Protein AF-A0A377DED5-F1 (afdb_monomer)

Organism: Escherichia coli (NCBI:txid562)

Nearest PDB structures (foldseek):
  1mdm-assembly1_A  TM=4.806E-01  e=4.208E-02  Homo sapiens
  8b4h-assembly1_A  TM=4.457E-01  e=5.964E-01  Geobacillus stearothermophilus
  2qby-assembly1_B  TM=5.149E-01  e=5.839E+00  Saccharolobus solfataricus

pLDDT: mean 70.94, std 20.32, range [31.33, 93.75]

Sequence (167 aa):
MDSARALIARGWGVSLVSRCLRVSRAQLHVILRRTDDWMDGRRSRHTDDTDVLLRIHHVIGELPTYGYRRVWALLRRQAELDGMPAINAKRIYRIMRQNALLLERKPAVPPSKRAHTGRVAVKESNQRCALTGSSSAVITEKNCESRSRWTAVTVFLPPYFQTGVVS

Solvent-accessible surface area (backbone atoms only — not comparable to full-atom values): 11560 Å² total; per-residue (Å²): 115,65,68,59,54,53,43,43,75,73,70,46,54,66,73,57,52,22,65,76,69,73,44,60,58,70,58,51,52,58,59,69,72,47,60,92,86,63,65,58,74,87,72,58,74,68,68,88,53,63,71,60,48,53,56,48,49,59,60,34,73,80,40,80,87,56,45,64,72,57,54,43,54,51,52,35,54,50,17,63,74,71,74,43,84,66,75,57,61,69,57,53,46,50,53,32,57,75,68,67,60,56,70,79,77,73,75,76,73,74,78,72,87,70,74,79,82,66,84,76,88,63,97,61,88,86,85,76,82,86,81,81,91,72,96,76,91,77,89,77,88,76,84,89,75,82,88,90,82,91,78,90,78,87,83,87,81,86,92,83,86,86,86,85,88,89,131

Structure (mmCIF, N/CA/C/O backbone):
data_AF-A0A377DED5-F1
#
_entry.id   AF-A0A377DED5-F1
#
loop_
_atom_site.group_PDB
_atom_site.id
_atom_site.type_symbol
_atom_site.label_atom_id
_atom_site.label_alt_id
_atom_site.label_comp_id
_atom_site.label_asym_id
_atom_site.label_entity_id
_atom_site.label_seq_id
_atom_site.pdbx_PDB_ins_code
_atom_site.Cartn_x
_atom_site.Cartn_y
_atom_site.Cartn_z
_atom_site.occupancy
_atom_site.B_iso_or_equiv
_atom_site.auth_seq_id
_atom_site.auth_comp_id
_atom_site.auth_asym_id
_atom_site.auth_atom_id
_atom_site.pdbx_PDB_model_num
ATOM 1 N N . MET A 1 1 ? 5.845 5.814 -21.432 1.00 60.25 1 MET A N 1
ATOM 2 C CA . MET A 1 1 ? 7.303 5.579 -21.582 1.00 60.25 1 MET A CA 1
ATOM 3 C C . MET A 1 1 ? 7.569 4.310 -22.379 1.00 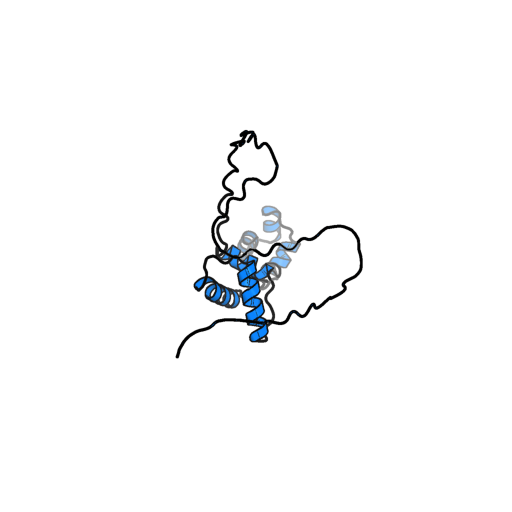60.25 1 MET A C 1
ATOM 5 O O . MET A 1 1 ? 8.530 4.288 -23.138 1.00 60.25 1 MET A O 1
ATOM 9 N N . ASP A 1 2 ? 6.700 3.306 -22.275 1.00 75.31 2 ASP A N 1
ATOM 10 C CA . ASP A 1 2 ? 6.849 2.013 -22.959 1.00 75.31 2 ASP A CA 1
ATOM 11 C C . ASP A 1 2 ? 6.788 2.127 -24.490 1.00 75.31 2 ASP A C 1
ATOM 13 O O . ASP A 1 2 ? 7.502 1.421 -25.192 1.00 75.31 2 ASP A O 1
ATOM 17 N N . SER A 1 3 ? 6.062 3.120 -25.014 1.00 83.50 3 SER A N 1
ATOM 18 C CA . SER A 1 3 ? 6.050 3.467 -26.441 1.00 83.50 3 SER A CA 1
ATOM 19 C C . SER A 1 3 ? 7.430 3.851 -26.995 1.00 83.50 3 SER A C 1
ATOM 21 O O . SER A 1 3 ? 7.765 3.472 -28.113 1.00 83.50 3 SER A O 1
ATOM 23 N N . ALA A 1 4 ? 8.267 4.551 -26.219 1.00 86.25 4 ALA A N 1
ATOM 24 C CA . ALA A 1 4 ? 9.620 4.914 -26.646 1.00 86.25 4 ALA A CA 1
ATOM 25 C C . ALA A 1 4 ? 10.532 3.682 -26.745 1.00 86.25 4 ALA A C 1
ATOM 27 O O . ALA A 1 4 ? 11.266 3.541 -27.719 1.00 86.25 4 ALA A O 1
ATOM 28 N N . ARG A 1 5 ? 10.448 2.770 -25.765 1.00 85.50 5 ARG A N 1
ATOM 29 C CA . ARG A 1 5 ? 11.151 1.476 -25.796 1.00 85.50 5 ARG A CA 1
ATOM 30 C C . ARG A 1 5 ? 10.693 0.624 -26.978 1.00 85.50 5 ARG A C 1
ATOM 32 O O . ARG A 1 5 ? 11.537 0.106 -27.696 1.00 85.50 5 ARG A O 1
ATOM 39 N N . ALA A 1 6 ? 9.386 0.546 -27.222 1.00 88.31 6 ALA A N 1
ATOM 40 C CA . ALA A 1 6 ? 8.822 -0.215 -28.334 1.00 88.31 6 ALA A CA 1
ATOM 41 C C . ALA A 1 6 ? 9.294 0.304 -29.703 1.00 88.31 6 ALA A C 1
ATOM 43 O O . ALA A 1 6 ? 9.617 -0.488 -30.583 1.00 88.31 6 ALA A O 1
ATOM 44 N N . LEU A 1 7 ? 9.387 1.625 -29.891 1.00 90.38 7 LEU A N 1
ATOM 45 C CA . LEU A 1 7 ? 9.924 2.205 -31.127 1.00 90.38 7 LEU A CA 1
ATOM 46 C C . LEU A 1 7 ? 11.416 1.900 -31.298 1.00 90.38 7 LEU A C 1
ATOM 48 O O . LEU A 1 7 ? 11.850 1.546 -32.387 1.00 90.38 7 LEU A O 1
ATOM 52 N N . ILE A 1 8 ? 12.204 1.964 -30.229 1.00 89.12 8 ILE A N 1
ATOM 53 C CA . ILE A 1 8 ? 13.638 1.648 -30.305 1.00 89.12 8 ILE A CA 1
ATOM 54 C C . ILE A 1 8 ? 13.851 0.152 -30.588 1.00 89.12 8 ILE A C 1
ATOM 56 O O . ILE A 1 8 ? 14.685 -0.197 -31.418 1.00 89.12 8 ILE A O 1
ATOM 60 N N . ALA A 1 9 ? 13.031 -0.725 -30.000 1.00 88.06 9 ALA A N 1
ATOM 61 C CA . ALA A 1 9 ? 13.031 -2.161 -30.289 1.00 88.06 9 ALA A CA 1
ATOM 62 C C . ALA A 1 9 ? 12.659 -2.484 -31.751 1.00 88.06 9 ALA A C 1
ATOM 64 O O . ALA A 1 9 ? 13.116 -3.481 -32.297 1.00 88.06 9 ALA A O 1
ATOM 65 N N . ARG A 1 10 ? 11.879 -1.618 -32.416 1.00 90.38 10 ARG A N 1
ATOM 66 C CA . ARG A 1 10 ? 11.569 -1.704 -33.857 1.00 90.38 10 ARG A CA 1
ATOM 67 C C . ARG A 1 10 ? 12.683 -1.149 -34.764 1.00 90.38 10 ARG A C 1
ATOM 69 O O . ARG A 1 10 ? 12.464 -1.033 -35.964 1.00 90.38 10 ARG A O 1
ATOM 76 N N . GLY A 1 11 ? 13.843 -0.780 -34.211 1.00 90.62 11 GLY A N 1
ATOM 77 C CA . GLY A 1 11 ? 15.015 -0.313 -34.964 1.00 90.62 11 GLY A CA 1
ATOM 78 C C . GLY A 1 11 ? 15.097 1.203 -35.176 1.00 90.62 11 GLY A C 1
ATOM 79 O O . GLY A 1 11 ? 15.986 1.677 -35.880 1.00 90.62 11 GLY A O 1
ATOM 80 N N . TRP A 1 12 ? 14.204 1.994 -34.573 1.00 91.12 12 TRP A N 1
ATOM 81 C CA . TRP A 1 12 ? 14.250 3.452 -34.705 1.00 91.12 12 TRP A CA 1
ATOM 82 C C . TRP A 1 12 ? 15.353 4.069 -33.831 1.00 91.12 12 TRP A C 1
ATOM 84 O O . TRP A 1 12 ? 15.510 3.735 -32.656 1.00 91.12 12 TRP A O 1
ATOM 94 N N . GLY A 1 13 ? 16.094 5.035 -34.383 1.00 92.00 13 GLY A N 1
ATOM 95 C CA . GLY A 1 13 ? 17.195 5.695 -33.677 1.00 92.00 13 GLY A CA 1
ATOM 96 C C . GLY A 1 13 ? 16.744 6.519 -32.461 1.00 92.00 13 GLY A C 1
ATOM 97 O O . GLY A 1 13 ? 15.785 7.292 -32.531 1.00 92.00 13 GLY A O 1
ATOM 98 N N . VAL A 1 14 ? 17.499 6.435 -31.357 1.00 91.00 14 VAL A N 1
ATOM 99 C CA . VAL A 1 14 ? 17.205 7.124 -30.077 1.00 91.00 14 VAL A CA 1
ATOM 100 C C . VAL A 1 14 ? 17.033 8.641 -30.254 1.00 91.00 14 VAL A C 1
ATOM 102 O O . VAL A 1 14 ? 16.174 9.256 -29.620 1.00 91.00 14 VAL A O 1
ATOM 105 N N . SER A 1 15 ? 17.804 9.254 -31.158 1.00 92.00 15 SER A N 1
ATOM 106 C CA . SER A 1 15 ? 17.722 10.688 -31.471 1.00 92.00 15 SER A CA 1
ATOM 107 C C . SER A 1 15 ? 16.388 11.098 -32.094 1.00 92.00 15 SER A C 1
ATOM 109 O O . SER A 1 15 ? 15.871 12.168 -31.763 1.00 92.00 15 SER A O 1
ATOM 111 N N . LEU A 1 16 ? 15.828 10.257 -32.968 1.00 93.31 16 LEU A N 1
ATOM 112 C CA . LEU A 1 16 ? 14.532 10.498 -33.598 1.00 93.31 16 LEU A CA 1
ATOM 113 C C . LEU A 1 16 ? 13.413 10.346 -32.566 1.00 93.31 16 LEU A C 1
ATOM 115 O O . LEU A 1 16 ? 12.602 11.252 -32.395 1.00 93.31 16 LEU A O 1
ATOM 119 N N . VAL A 1 17 ? 13.439 9.247 -31.808 1.00 92.38 17 VAL A N 1
ATOM 120 C CA . VAL A 1 17 ? 12.439 8.946 -30.773 1.00 92.38 17 VAL A CA 1
ATOM 121 C C . VAL A 1 17 ? 12.404 10.036 -29.697 1.00 92.38 17 VAL A C 1
ATOM 123 O O . VAL A 1 17 ? 11.326 10.479 -29.301 1.00 92.38 17 VAL A O 1
ATOM 126 N N . SER A 1 18 ? 13.566 10.541 -29.272 1.00 93.69 18 SER A N 1
ATOM 127 C CA . SER A 1 18 ? 13.666 11.665 -28.331 1.00 93.69 18 SER A CA 1
ATOM 128 C C . SER A 1 18 ? 13.014 12.942 -28.866 1.00 93.69 18 SER A C 1
ATOM 130 O O . SER A 1 18 ? 12.284 13.607 -28.129 1.00 93.69 18 SER A O 1
ATOM 132 N N . ARG A 1 19 ? 13.241 13.272 -30.145 1.00 93.75 19 ARG A N 1
ATOM 133 C CA . ARG A 1 19 ? 12.687 14.475 -30.781 1.00 93.75 19 ARG A CA 1
ATOM 134 C C . ARG A 1 19 ? 11.171 14.367 -30.965 1.00 93.75 19 ARG A C 1
ATOM 136 O O . ARG A 1 19 ? 10.464 15.309 -30.626 1.00 93.75 19 ARG A O 1
ATOM 143 N N . CYS A 1 20 ? 10.682 13.218 -31.433 1.00 93.12 20 CYS A N 1
ATOM 144 C CA . CYS A 1 20 ? 9.257 12.978 -31.673 1.00 93.12 20 CYS A CA 1
ATOM 145 C C . CYS A 1 20 ? 8.442 12.901 -30.374 1.00 93.12 20 CYS A C 1
ATOM 147 O O . CYS A 1 20 ? 7.361 13.473 -30.299 1.00 93.12 20 CYS A O 1
ATOM 149 N N . LEU A 1 21 ? 8.957 12.226 -29.337 1.00 90.81 21 LEU A N 1
ATOM 150 C CA . LEU A 1 21 ? 8.241 12.042 -28.065 1.00 90.81 21 LEU A CA 1
ATOM 151 C C . LEU A 1 21 ? 8.554 13.120 -27.018 1.00 90.81 21 LEU A C 1
ATOM 153 O O . LEU A 1 21 ? 8.009 13.076 -25.917 1.00 90.81 21 LEU A O 1
ATOM 157 N N . ARG A 1 22 ? 9.443 14.072 -27.339 1.00 92.62 22 ARG A N 1
ATOM 158 C CA . ARG A 1 22 ? 9.925 15.130 -26.432 1.00 92.62 22 ARG A CA 1
ATOM 159 C C . ARG A 1 22 ? 10.450 14.579 -25.096 1.00 92.62 22 ARG A C 1
ATOM 161 O O . ARG A 1 22 ? 10.261 15.180 -24.041 1.00 92.62 22 ARG A O 1
ATOM 168 N N . VAL A 1 23 ? 11.127 13.431 -25.144 1.00 89.81 23 VAL A N 1
ATOM 169 C CA . VAL A 1 23 ? 11.740 12.774 -23.976 1.00 89.81 23 VAL A CA 1
ATOM 170 C C . VAL A 1 23 ? 13.250 13.007 -23.992 1.00 89.81 23 VAL A C 1
ATOM 172 O O . VAL A 1 23 ? 13.882 12.926 -25.044 1.00 89.81 23 VAL A O 1
ATOM 175 N N . SER A 1 24 ? 13.850 13.264 -22.826 1.00 91.81 24 SER A N 1
ATOM 176 C CA . SER A 1 24 ? 15.305 13.426 -22.687 1.00 91.81 24 SER A CA 1
ATOM 177 C C . SER A 1 24 ? 16.075 12.198 -23.193 1.00 91.81 24 SER A C 1
ATOM 179 O O . SER A 1 24 ? 15.782 11.066 -22.802 1.00 91.81 24 SER A O 1
ATOM 181 N N . ARG A 1 25 ? 17.113 12.423 -24.013 1.00 90.06 25 ARG A N 1
ATOM 182 C CA . ARG A 1 25 ? 18.007 11.357 -24.510 1.00 90.06 25 ARG A CA 1
ATOM 183 C C . ARG A 1 25 ? 18.712 10.621 -23.373 1.00 90.06 25 ARG A C 1
ATOM 185 O O . ARG A 1 25 ? 18.797 9.398 -23.406 1.00 90.06 25 ARG A O 1
ATOM 192 N N . ALA A 1 26 ? 19.162 11.350 -22.351 1.00 90.50 26 ALA A N 1
ATOM 193 C CA . ALA A 1 26 ? 19.800 10.757 -21.177 1.00 90.50 26 ALA A CA 1
ATOM 194 C C . ALA A 1 26 ? 18.838 9.805 -20.450 1.00 90.50 26 ALA A C 1
ATOM 196 O O . ALA A 1 26 ? 19.211 8.686 -20.106 1.00 90.50 26 ALA A O 1
ATOM 197 N N . GLN A 1 27 ? 17.569 10.204 -20.313 1.00 88.56 27 GLN A N 1
ATOM 198 C CA . GLN A 1 27 ? 16.541 9.363 -19.700 1.00 88.56 27 GLN A CA 1
ATOM 199 C C . GLN A 1 27 ? 16.254 8.106 -20.530 1.00 88.56 27 GLN A C 1
ATOM 201 O O . GLN A 1 27 ? 16.099 7.028 -19.960 1.00 88.56 27 GLN A O 1
ATOM 206 N N . LEU A 1 28 ? 16.218 8.213 -21.864 1.00 89.75 28 LEU A N 1
ATOM 207 C CA . LEU A 1 28 ? 16.061 7.048 -22.741 1.00 89.75 28 LEU A CA 1
ATOM 208 C C . LEU A 1 28 ? 17.229 6.070 -22.594 1.00 89.75 28 LEU A C 1
ATOM 210 O O . LEU A 1 28 ? 16.990 4.875 -22.476 1.00 89.75 28 LEU A O 1
ATOM 214 N N . HIS A 1 29 ? 18.471 6.553 -22.512 1.00 90.56 29 HIS A N 1
ATOM 215 C CA . HIS A 1 29 ? 19.626 5.683 -22.271 1.00 90.56 29 HIS A CA 1
ATOM 216 C C . HIS A 1 29 ? 19.585 4.995 -20.904 1.00 90.56 29 HIS A C 1
ATOM 218 O O . HIS A 1 29 ? 19.887 3.806 -20.820 1.00 90.56 29 HIS A O 1
ATOM 224 N N . VAL A 1 30 ? 19.170 5.697 -19.844 1.00 90.12 30 VAL A N 1
ATOM 225 C CA . VAL A 1 30 ? 18.956 5.084 -18.521 1.00 90.12 30 VAL A CA 1
ATOM 226 C C . VAL A 1 30 ? 17.892 3.991 -18.599 1.00 90.12 30 VAL A C 1
ATOM 228 O O . VAL A 1 30 ? 18.050 2.935 -17.999 1.00 90.12 30 VAL A O 1
ATOM 231 N N . ILE A 1 31 ? 16.819 4.225 -19.354 1.00 86.12 31 ILE A N 1
ATOM 232 C CA . ILE A 1 31 ? 15.738 3.258 -19.541 1.00 86.12 31 ILE A CA 1
ATOM 233 C C . ILE A 1 31 ? 16.204 2.048 -20.368 1.00 86.12 31 ILE A C 1
ATOM 235 O O . ILE A 1 31 ? 15.882 0.923 -20.013 1.00 86.12 31 ILE A O 1
ATOM 239 N N . LEU A 1 32 ? 16.979 2.240 -21.434 1.00 86.25 32 LEU A N 1
ATOM 240 C CA . LEU A 1 32 ? 17.478 1.145 -22.278 1.00 86.25 32 LEU A CA 1
ATOM 241 C C . LEU A 1 32 ? 18.539 0.272 -21.594 1.00 86.25 32 LEU A C 1
ATOM 243 O O . LEU A 1 32 ? 18.654 -0.897 -21.925 1.00 86.25 32 LEU A O 1
ATOM 247 N N . ARG A 1 33 ? 19.315 0.829 -20.656 1.00 87.19 33 ARG A N 1
ATOM 248 C CA . ARG A 1 33 ? 20.345 0.087 -19.905 1.00 87.19 33 ARG A CA 1
ATOM 249 C C . ARG A 1 33 ? 19.796 -0.747 -18.747 1.00 87.19 33 ARG A C 1
ATOM 251 O O . ARG A 1 33 ? 20.543 -1.513 -18.151 1.00 87.19 33 ARG A O 1
ATOM 258 N N . ARG A 1 34 ? 18.532 -0.550 -18.370 1.00 86.94 34 ARG A N 1
ATOM 259 C CA . ARG A 1 34 ? 17.885 -1.347 -17.322 1.00 86.94 34 ARG A CA 1
ATOM 260 C C . ARG A 1 34 ? 17.627 -2.756 -17.841 1.00 86.94 34 ARG A C 1
ATOM 262 O O . ARG A 1 34 ? 17.181 -2.895 -18.975 1.00 86.94 34 ARG A O 1
ATOM 269 N N . THR A 1 35 ? 17.854 -3.750 -16.990 1.00 80.69 35 THR A N 1
ATOM 270 C CA . THR A 1 35 ? 17.423 -5.131 -17.224 1.00 80.69 35 THR A CA 1
ATOM 271 C C . THR A 1 35 ? 15.896 -5.203 -17.312 1.00 80.69 35 THR A C 1
ATOM 273 O O . THR A 1 35 ? 15.203 -4.307 -16.816 1.00 80.69 35 THR A O 1
ATOM 276 N N . ASP A 1 36 ? 15.358 -6.247 -17.941 1.00 79.38 36 ASP A N 1
ATOM 277 C CA . ASP A 1 36 ? 13.903 -6.452 -18.013 1.00 79.38 36 ASP A C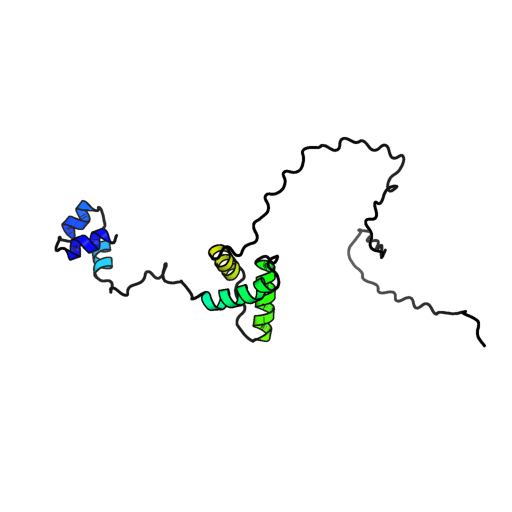A 1
ATOM 278 C C . ASP A 1 36 ? 13.292 -6.670 -16.618 1.00 79.38 36 ASP A C 1
ATOM 280 O O . ASP A 1 36 ? 12.191 -6.198 -16.338 1.00 79.38 36 ASP A O 1
ATOM 284 N N . ASP A 1 37 ? 14.072 -7.249 -15.703 1.00 80.88 37 ASP A N 1
ATOM 285 C CA . ASP A 1 37 ? 13.717 -7.476 -14.294 1.00 80.88 37 ASP A CA 1
ATOM 286 C C . ASP A 1 37 ? 13.796 -6.198 -13.440 1.00 80.88 37 ASP A C 1
ATOM 288 O O . ASP A 1 37 ? 13.498 -6.203 -12.241 1.00 80.88 37 ASP A O 1
ATOM 292 N N . TRP A 1 38 ? 14.244 -5.082 -14.022 1.00 83.19 38 TRP A N 1
ATOM 293 C CA . TRP A 1 38 ? 14.384 -3.835 -13.289 1.00 83.19 38 TRP A CA 1
ATOM 294 C C . TRP A 1 38 ? 13.012 -3.311 -12.858 1.00 83.19 38 TRP A C 1
ATOM 296 O O . TRP A 1 38 ? 12.170 -2.940 -13.680 1.00 83.19 38 TRP A O 1
ATOM 306 N N . MET A 1 39 ? 12.818 -3.178 -11.547 1.00 79.94 39 MET A N 1
ATOM 307 C CA . MET A 1 39 ? 11.629 -2.566 -10.961 1.00 79.94 39 MET A CA 1
ATOM 308 C C . MET A 1 39 ? 11.967 -1.232 -10.295 1.00 79.94 39 MET A C 1
ATOM 310 O O . MET A 1 39 ? 12.963 -1.091 -9.587 1.00 79.94 39 MET A O 1
ATOM 314 N N . ASP A 1 40 ? 11.105 -0.228 -10.485 1.00 82.25 40 ASP A N 1
ATOM 315 C CA . ASP A 1 40 ? 11.235 1.049 -9.778 1.00 82.25 40 ASP A CA 1
ATOM 316 C C . ASP A 1 40 ? 11.048 0.804 -8.275 1.00 82.25 40 ASP A C 1
ATOM 318 O O . ASP A 1 40 ? 9.966 0.406 -7.842 1.00 82.25 40 ASP A O 1
ATOM 322 N N . GLY A 1 41 ? 12.066 1.100 -7.463 1.00 78.19 41 GLY A N 1
ATOM 323 C CA . GLY A 1 41 ? 12.018 0.959 -6.004 1.00 78.19 41 GLY A CA 1
ATOM 324 C C . GLY A 1 41 ? 10.873 1.730 -5.333 1.00 78.19 41 GLY A C 1
ATOM 325 O O . GLY A 1 41 ? 10.462 1.386 -4.226 1.00 78.19 41 GLY A O 1
ATOM 326 N N . ARG A 1 42 ? 10.296 2.742 -5.995 1.00 77.44 42 ARG A N 1
ATOM 327 C CA . ARG A 1 42 ? 9.080 3.427 -5.517 1.00 77.44 42 ARG A CA 1
ATOM 328 C C . ARG A 1 42 ? 7.817 2.585 -5.686 1.00 77.44 42 ARG A C 1
ATOM 330 O O . ARG A 1 42 ? 6.904 2.711 -4.876 1.00 77.44 42 ARG A O 1
ATOM 337 N N . ARG A 1 43 ? 7.759 1.751 -6.728 1.00 69.44 43 ARG A N 1
ATOM 338 C CA . ARG A 1 43 ? 6.642 0.835 -7.023 1.00 69.44 43 ARG A CA 1
ATOM 339 C C . ARG A 1 43 ? 6.854 -0.555 -6.420 1.00 69.44 43 ARG A C 1
ATOM 341 O O . ARG A 1 43 ? 5.884 -1.211 -6.075 1.00 69.44 43 ARG A O 1
ATOM 348 N N . SER A 1 44 ? 8.109 -0.955 -6.230 1.00 62.69 44 SER A N 1
ATOM 349 C CA . SER A 1 44 ? 8.511 -2.276 -5.737 1.00 62.69 44 SER A CA 1
ATOM 350 C C . SER A 1 44 ? 8.257 -2.503 -4.243 1.00 62.69 44 SER A C 1
ATOM 352 O O . SER A 1 44 ? 8.395 -3.629 -3.782 1.00 62.69 44 SER A O 1
ATOM 354 N N . ARG A 1 45 ? 7.874 -1.483 -3.458 1.00 64.94 45 ARG A N 1
ATOM 355 C CA . ARG A 1 45 ? 7.539 -1.656 -2.027 1.00 64.94 45 ARG A CA 1
ATOM 356 C C . ARG A 1 45 ? 6.159 -2.287 -1.808 1.00 64.94 45 ARG A C 1
ATOM 358 O O . ARG A 1 45 ? 5.446 -1.899 -0.882 1.00 64.94 45 ARG A O 1
ATOM 365 N N . HIS A 1 46 ? 5.754 -3.215 -2.665 1.00 65.44 46 HIS A N 1
ATOM 366 C CA . HIS A 1 46 ? 4.623 -4.068 -2.353 1.00 65.44 46 HIS A CA 1
ATOM 367 C C . HIS A 1 46 ? 5.147 -5.192 -1.463 1.00 65.44 46 HIS A C 1
ATOM 369 O O . HIS A 1 46 ? 5.751 -6.147 -1.933 1.00 65.44 46 HIS A O 1
ATOM 375 N N . THR A 1 47 ? 5.026 -5.007 -0.152 1.00 70.19 47 THR A N 1
ATOM 376 C CA . THR A 1 47 ? 5.193 -6.116 0.785 1.00 70.19 47 THR A CA 1
ATOM 377 C C . THR A 1 47 ? 3.988 -7.021 0.617 1.00 70.19 47 THR A C 1
ATOM 379 O O . THR A 1 47 ? 2.872 -6.507 0.556 1.00 70.19 47 THR A O 1
ATOM 382 N N . ASP A 1 48 ? 4.216 -8.330 0.543 1.00 79.12 48 ASP A N 1
ATOM 383 C CA . ASP A 1 48 ? 3.127 -9.296 0.542 1.00 79.12 48 ASP A CA 1
ATOM 384 C C . ASP A 1 48 ? 2.273 -9.078 1.804 1.00 79.12 48 ASP A C 1
ATOM 386 O O . ASP A 1 48 ? 2.738 -9.194 2.943 1.00 79.12 48 ASP A O 1
ATOM 390 N N . ASP A 1 49 ? 1.051 -8.596 1.586 1.00 84.69 49 ASP A N 1
ATOM 391 C CA . ASP A 1 49 ? 0.078 -8.270 2.626 1.00 84.69 49 ASP A CA 1
ATOM 392 C C . ASP A 1 49 ? -0.914 -9.436 2.821 1.00 84.69 49 ASP A C 1
ATOM 394 O O . ASP A 1 49 ? -1.830 -9.319 3.639 1.00 84.69 49 ASP A O 1
ATOM 398 N N . THR A 1 50 ? -0.727 -10.561 2.113 1.00 85.44 50 THR A N 1
ATOM 399 C CA . THR A 1 50 ? -1.651 -11.707 2.095 1.00 85.44 50 THR A CA 1
ATOM 400 C C . THR A 1 50 ? -1.805 -12.342 3.475 1.00 85.44 50 THR A C 1
ATOM 402 O O . THR A 1 50 ? -2.929 -12.497 3.952 1.00 85.44 50 THR A O 1
ATOM 405 N N . ASP A 1 51 ? -0.705 -12.600 4.184 1.00 87.31 51 ASP A N 1
ATOM 406 C CA . ASP A 1 51 ? -0.747 -13.185 5.535 1.00 87.31 51 ASP A CA 1
ATOM 407 C C . ASP A 1 51 ? -1.492 -12.288 6.531 1.00 87.31 51 ASP A C 1
ATOM 409 O O . ASP A 1 51 ? -2.288 -12.737 7.360 1.00 87.31 51 ASP A O 1
ATOM 413 N N . VAL A 1 52 ? -1.258 -10.976 6.433 1.00 86.88 52 VAL A N 1
ATOM 414 C CA . VAL A 1 52 ? -1.921 -9.982 7.284 1.00 86.88 52 VAL A CA 1
ATOM 415 C C . VAL A 1 52 ? -3.407 -9.914 6.953 1.00 86.88 52 VAL A C 1
ATOM 417 O O . VAL A 1 52 ? -4.231 -9.794 7.860 1.00 86.88 52 VAL A O 1
ATOM 420 N N . LEU A 1 53 ? -3.756 -10.007 5.671 1.00 88.88 53 LEU A N 1
ATOM 421 C CA . LEU A 1 53 ? -5.133 -10.008 5.204 1.00 88.88 53 LEU A CA 1
ATOM 422 C C . LEU A 1 53 ? -5.891 -11.245 5.705 1.00 88.88 53 LEU A C 1
ATOM 424 O O . LEU A 1 53 ? -6.988 -11.089 6.238 1.00 88.88 53 LEU A O 1
ATOM 428 N N . LEU A 1 54 ? -5.293 -12.438 5.636 1.00 88.62 54 LEU A N 1
ATOM 429 C CA . LEU A 1 54 ? -5.874 -13.669 6.191 1.00 88.62 54 LEU A CA 1
ATOM 430 C C . LEU A 1 54 ? -6.151 -13.533 7.692 1.00 88.62 54 LEU A C 1
ATOM 432 O O . LEU A 1 54 ? -7.245 -13.846 8.165 1.00 88.62 54 LEU A O 1
ATOM 436 N N . ARG A 1 55 ? -5.193 -12.978 8.439 1.00 87.75 55 ARG A N 1
ATOM 437 C CA . ARG A 1 55 ? -5.337 -12.751 9.883 1.00 87.75 55 ARG A CA 1
ATOM 438 C C . ARG A 1 55 ? -6.417 -11.710 10.203 1.00 87.75 55 ARG A C 1
ATOM 440 O O . ARG A 1 55 ? -7.145 -11.861 11.180 1.00 87.75 55 ARG A O 1
ATOM 447 N N . ILE A 1 56 ? -6.565 -10.678 9.369 1.00 88.81 56 ILE A N 1
ATOM 448 C CA . ILE A 1 56 ? -7.666 -9.706 9.462 1.00 88.81 56 ILE A CA 1
ATOM 449 C C . ILE A 1 56 ? -9.013 -10.380 9.170 1.00 88.81 56 ILE A C 1
ATOM 451 O O . ILE A 1 56 ? -9.965 -10.145 9.911 1.00 88.81 56 ILE A O 1
ATOM 455 N N . HIS A 1 57 ? -9.109 -11.219 8.135 1.00 86.81 57 HIS A N 1
ATOM 456 C CA . HIS A 1 57 ? -10.345 -11.933 7.802 1.00 86.81 57 HIS A CA 1
ATOM 457 C C . HIS A 1 57 ? -10.792 -12.871 8.916 1.00 86.81 57 HIS A C 1
ATOM 459 O O . HIS A 1 57 ? -11.982 -12.911 9.212 1.00 86.81 57 HIS A O 1
ATOM 465 N N . HIS A 1 58 ? -9.854 -13.557 9.569 1.00 86.88 58 HIS A N 1
ATOM 466 C CA . HIS A 1 58 ? -10.159 -14.373 10.740 1.00 86.88 58 HIS A CA 1
ATOM 467 C C . HIS A 1 58 ? -10.816 -13.536 11.854 1.00 86.88 58 HIS A C 1
ATOM 469 O O . HIS A 1 58 ? -11.883 -13.889 12.343 1.00 86.88 58 HIS A O 1
ATOM 475 N N . VAL A 1 59 ? -10.251 -12.364 12.169 1.00 84.62 59 VAL A N 1
ATOM 476 C CA . VAL A 1 59 ? -10.798 -11.446 13.188 1.00 84.62 59 VAL A CA 1
ATOM 477 C C . VAL A 1 59 ? -12.150 -10.838 12.778 1.00 84.62 59 VAL A C 1
ATOM 479 O O . VAL A 1 59 ? -13.014 -10.617 13.625 1.00 84.62 59 VAL A O 1
ATOM 482 N N . ILE A 1 60 ? -12.346 -10.529 11.492 1.00 83.56 60 ILE A N 1
ATOM 483 C CA . ILE A 1 60 ? -13.598 -9.937 10.985 1.00 83.56 60 ILE A CA 1
ATOM 484 C C . ILE A 1 60 ? -14.715 -10.980 10.878 1.00 83.56 60 ILE A C 1
ATOM 486 O O . ILE A 1 60 ? -15.873 -10.626 11.093 1.00 83.56 60 ILE A O 1
ATOM 490 N N . GLY A 1 61 ? -14.388 -12.239 10.570 1.00 75.25 61 GLY A N 1
ATOM 491 C CA . GLY A 1 61 ? -15.363 -13.325 10.452 1.00 75.25 61 GLY A CA 1
ATOM 492 C C . GLY A 1 61 ? -16.190 -13.522 11.724 1.00 75.25 61 GLY A C 1
ATOM 493 O O . GLY A 1 61 ? -17.376 -13.821 11.639 1.00 75.25 61 GLY A O 1
ATOM 494 N N . GLU A 1 62 ? -15.593 -13.268 12.889 1.00 67.50 62 GLU A N 1
ATOM 495 C CA . GLU A 1 62 ? -16.292 -13.317 14.174 1.00 67.50 62 GLU A CA 1
ATOM 496 C C . GLU A 1 62 ? -17.163 -12.072 14.423 1.00 67.50 62 GLU A C 1
ATOM 498 O O . GLU A 1 62 ? -18.247 -12.193 14.990 1.00 67.50 62 GLU A O 1
ATOM 503 N N . LEU A 1 63 ? -16.724 -10.873 14.001 1.00 68.69 63 LEU A N 1
ATOM 504 C CA . LEU A 1 63 ? -17.436 -9.606 14.227 1.00 68.69 63 LEU A CA 1
ATOM 505 C C . LEU A 1 63 ? -17.313 -8.625 13.035 1.00 68.69 63 LEU A C 1
ATOM 507 O O . LEU A 1 63 ? -16.441 -7.745 13.042 1.00 68.69 63 LEU A O 1
ATOM 511 N N . PRO A 1 64 ? -18.252 -8.645 12.064 1.00 71.56 64 PRO A N 1
ATOM 512 C CA . PRO A 1 64 ? -18.223 -7.755 10.895 1.00 71.56 64 PRO A CA 1
ATOM 513 C C . PRO A 1 64 ? -18.461 -6.275 11.242 1.00 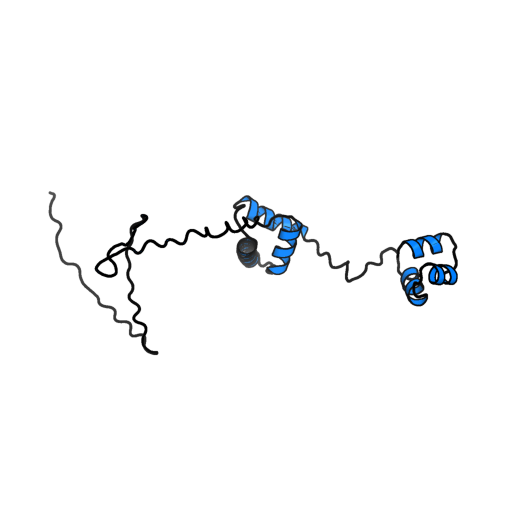71.56 64 PRO A C 1
ATOM 515 O O . PRO A 1 64 ? -18.273 -5.387 10.415 1.00 71.56 64 PRO A O 1
ATOM 518 N N . THR A 1 65 ? -18.859 -5.975 12.482 1.00 78.06 65 THR A N 1
ATOM 519 C CA . THR A 1 65 ? -19.095 -4.609 12.975 1.00 78.06 65 THR A CA 1
ATOM 520 C C . THR A 1 65 ? -17.804 -3.894 13.405 1.00 78.06 65 THR A C 1
ATOM 522 O O . THR A 1 65 ? -17.829 -2.727 13.808 1.00 78.06 65 THR A O 1
ATOM 525 N N . TYR A 1 66 ? -16.651 -4.566 13.387 1.00 84.62 66 TYR A N 1
ATOM 526 C CA . TYR A 1 66 ? -15.412 -3.994 13.912 1.00 84.62 66 TYR A CA 1
ATOM 527 C C . TYR A 1 66 ? -14.669 -3.137 12.885 1.00 84.62 66 TYR A C 1
ATOM 529 O O . TYR A 1 66 ? -14.246 -3.584 11.827 1.00 84.62 66 TYR A O 1
ATOM 537 N N . GLY A 1 67 ? -14.439 -1.872 13.247 1.00 84.25 67 GLY A N 1
ATOM 538 C CA . GLY A 1 67 ? -13.573 -0.974 12.487 1.00 84.25 67 GLY A CA 1
ATOM 539 C C . GLY A 1 67 ? -12.084 -1.251 12.715 1.00 84.25 67 GLY A C 1
ATOM 540 O O . GLY A 1 67 ? -11.679 -1.832 13.725 1.00 84.25 67 GLY A O 1
ATOM 541 N N . TYR A 1 68 ? -11.246 -0.730 11.816 1.00 89.00 68 TYR A N 1
ATOM 542 C CA . TYR A 1 68 ? -9.798 -0.982 11.783 1.00 89.00 68 TYR A CA 1
ATOM 543 C C . TYR A 1 68 ? -9.058 -0.748 13.115 1.00 89.00 68 TYR A C 1
ATOM 545 O O . TYR A 1 68 ? -8.069 -1.419 13.395 1.00 89.00 68 TYR A O 1
ATOM 553 N N . ARG A 1 69 ? -9.525 0.182 13.968 1.00 88.25 69 ARG A N 1
ATOM 554 C CA . ARG A 1 69 ? -8.915 0.438 15.288 1.00 88.25 69 ARG A CA 1
ATOM 555 C C . ARG A 1 69 ? -9.066 -0.749 16.241 1.00 88.25 69 ARG A C 1
ATOM 557 O O . ARG A 1 69 ? -8.127 -1.048 16.972 1.00 88.25 69 ARG A O 1
ATOM 564 N N . ARG A 1 70 ? -10.230 -1.413 16.236 1.00 89.38 70 ARG A N 1
ATOM 565 C CA . ARG A 1 70 ? -10.489 -2.595 17.076 1.00 89.38 70 ARG A CA 1
ATOM 566 C C . ARG A 1 70 ? -9.748 -3.813 16.539 1.00 89.38 70 ARG A C 1
ATOM 568 O O . ARG A 1 70 ? -9.101 -4.504 17.317 1.00 89.38 70 ARG A O 1
ATOM 575 N N . VAL A 1 71 ? -9.760 -3.998 15.218 1.00 90.62 71 VAL A N 1
ATOM 576 C CA . VAL A 1 71 ? -8.984 -5.047 14.537 1.00 90.62 71 VAL A CA 1
ATOM 577 C C . VAL A 1 71 ? -7.494 -4.918 14.867 1.00 90.62 71 VAL A C 1
ATOM 579 O O . VAL A 1 71 ? -6.866 -5.888 15.271 1.00 90.62 71 VAL A O 1
ATOM 582 N N . TRP A 1 72 ? -6.929 -3.708 14.805 1.00 92.88 72 TRP A N 1
ATOM 583 C CA . TRP A 1 72 ? -5.533 -3.478 15.188 1.00 92.88 72 TRP A CA 1
ATOM 584 C C . TRP A 1 72 ? -5.237 -3.812 16.652 1.00 92.88 72 TRP A C 1
ATOM 586 O O . TRP A 1 72 ? -4.205 -4.413 16.933 1.00 92.88 72 TRP A O 1
ATOM 596 N N . ALA A 1 73 ? -6.125 -3.452 17.582 1.00 91.56 73 ALA A N 1
ATOM 597 C CA . ALA A 1 73 ? -5.936 -3.775 18.994 1.00 91.56 73 ALA A CA 1
ATOM 598 C C . ALA A 1 73 ? -5.944 -5.294 19.243 1.00 91.56 73 ALA A C 1
ATOM 600 O O . ALA A 1 73 ? -5.144 -5.787 20.034 1.00 91.56 73 ALA A O 1
ATOM 601 N N . LEU A 1 74 ? -6.810 -6.039 18.548 1.00 90.19 74 LEU A N 1
ATOM 602 C CA . LEU A 1 74 ? -6.841 -7.502 18.612 1.00 90.19 74 LEU A CA 1
ATOM 603 C C . LEU A 1 74 ? -5.569 -8.114 18.032 1.00 90.19 74 LEU A C 1
ATOM 605 O O . LEU A 1 74 ? -4.893 -8.866 18.726 1.00 90.19 74 LEU A O 1
ATOM 609 N N . LEU A 1 75 ? -5.187 -7.704 16.821 1.00 90.19 75 LEU A N 1
ATOM 610 C CA . LEU A 1 75 ? -3.969 -8.186 16.170 1.00 90.19 75 LEU A CA 1
ATOM 611 C C . LEU A 1 75 ? -2.708 -7.872 16.977 1.00 90.19 75 LEU A C 1
ATOM 613 O O . LEU A 1 75 ? -1.781 -8.674 16.984 1.00 90.19 75 LEU A O 1
ATOM 617 N N . ARG A 1 76 ? -2.667 -6.730 17.672 1.00 91.31 76 ARG A N 1
ATOM 618 C CA . ARG A 1 76 ? -1.560 -6.378 18.567 1.00 91.31 76 ARG A CA 1
ATOM 619 C C . ARG A 1 76 ? -1.478 -7.320 19.765 1.00 91.31 76 ARG A C 1
ATOM 621 O O . ARG A 1 76 ? -0.404 -7.849 20.010 1.00 91.31 76 ARG A O 1
ATOM 628 N N . ARG A 1 77 ? -2.594 -7.562 20.459 1.00 90.00 77 ARG A N 1
ATOM 629 C CA . ARG A 1 77 ? -2.630 -8.503 21.593 1.00 90.00 77 ARG A CA 1
ATOM 630 C C . ARG A 1 77 ? -2.238 -9.914 21.166 1.00 90.00 77 ARG A C 1
ATOM 632 O O . ARG A 1 77 ? -1.508 -10.589 21.871 1.00 90.00 77 ARG A O 1
ATOM 639 N N . GLN A 1 78 ? -2.686 -10.338 19.990 1.00 88.81 78 GLN A N 1
ATOM 640 C CA . GLN A 1 78 ? -2.351 -11.652 19.449 1.00 88.81 78 GLN A CA 1
ATOM 641 C C . GLN A 1 78 ? -0.867 -11.737 19.069 1.00 88.81 78 GLN A C 1
ATOM 643 O O . GLN A 1 78 ? -0.214 -12.714 19.392 1.00 88.81 78 GLN A O 1
ATOM 648 N N . ALA A 1 79 ? -0.301 -10.680 18.478 1.00 88.88 79 ALA A N 1
ATOM 649 C CA . ALA A 1 79 ? 1.133 -10.612 18.204 1.00 88.88 79 ALA A CA 1
ATOM 650 C C . ALA A 1 79 ? 1.987 -10.636 19.487 1.00 88.88 79 ALA A C 1
ATOM 652 O O . ALA A 1 79 ? 3.031 -11.274 19.492 1.00 88.88 79 ALA A O 1
ATOM 653 N N . GLU A 1 80 ? 1.537 -9.995 20.570 1.00 89.06 80 GLU A N 1
ATOM 654 C CA . GLU A 1 80 ? 2.202 -10.053 21.883 1.00 89.06 80 GLU A CA 1
ATOM 655 C C . GLU A 1 80 ? 2.201 -11.473 22.472 1.00 89.06 80 GLU A C 1
ATOM 657 O O . GLU A 1 80 ? 3.212 -11.891 23.030 1.00 89.06 80 GLU A O 1
ATOM 662 N N . LEU A 1 81 ? 1.108 -12.227 22.305 1.00 89.94 81 LEU A N 1
ATOM 663 C CA . LEU A 1 81 ? 1.017 -13.629 22.737 1.00 89.94 81 LEU A CA 1
ATOM 664 C C . LEU A 1 81 ? 1.890 -14.561 21.887 1.00 89.94 81 LEU A C 1
ATOM 666 O O . LEU A 1 81 ? 2.561 -15.434 22.426 1.00 89.94 81 LEU A O 1
ATOM 670 N N . ASP A 1 82 ? 1.907 -14.347 20.572 1.00 87.62 82 ASP A N 1
ATOM 671 C CA . ASP A 1 82 ? 2.663 -15.171 19.624 1.00 87.62 82 ASP A CA 1
ATOM 672 C C . ASP A 1 82 ? 4.162 -14.799 19.569 1.00 87.62 82 ASP A C 1
ATOM 674 O O . ASP A 1 82 ? 4.928 -15.428 18.841 1.00 87.62 82 ASP A O 1
ATOM 678 N N . GLY A 1 83 ? 4.590 -13.737 20.265 1.00 86.94 83 GLY A N 1
ATOM 679 C CA . GLY A 1 83 ? 5.955 -13.198 20.173 1.00 86.94 83 GLY A CA 1
ATOM 680 C C . GLY A 1 83 ? 6.293 -12.576 18.809 1.00 86.94 83 GLY A C 1
ATOM 681 O O . GLY A 1 83 ? 7.462 -12.399 18.467 1.00 86.94 83 GLY A O 1
ATOM 682 N N . MET A 1 84 ? 5.277 -12.241 18.015 1.00 86.94 84 MET A N 1
ATOM 683 C CA . MET A 1 84 ? 5.415 -11.691 16.669 1.00 86.94 84 MET A CA 1
ATOM 684 C C . MET A 1 84 ? 5.510 -10.157 16.696 1.00 86.94 84 MET A C 1
ATOM 686 O O . MET A 1 84 ? 4.965 -9.500 17.586 1.00 86.94 84 MET A O 1
ATOM 690 N N . PRO A 1 85 ? 6.154 -9.526 15.697 1.00 85.00 85 PRO A N 1
ATOM 691 C CA . PRO A 1 85 ? 6.239 -8.073 15.642 1.00 85.00 85 PRO A CA 1
ATOM 692 C C . PRO A 1 85 ? 4.853 -7.438 15.457 1.00 85.00 85 PRO A C 1
ATOM 694 O O . PRO A 1 85 ? 4.091 -7.786 14.551 1.00 85.00 85 PRO A O 1
ATOM 697 N N . ALA A 1 86 ? 4.539 -6.445 16.293 1.00 87.50 86 ALA A N 1
ATOM 698 C CA . ALA A 1 86 ? 3.265 -5.743 16.226 1.00 87.50 86 ALA A CA 1
ATOM 699 C C . ALA A 1 86 ? 3.103 -4.980 14.898 1.00 87.50 86 ALA A C 1
ATOM 701 O O . ALA A 1 86 ? 3.921 -4.138 14.519 1.00 87.50 86 ALA A O 1
ATOM 702 N N . ILE A 1 87 ? 1.982 -5.211 14.215 1.00 89.00 87 ILE A N 1
ATOM 703 C CA . ILE A 1 87 ? 1.679 -4.570 12.933 1.00 89.00 87 ILE A CA 1
ATOM 704 C C . ILE A 1 87 ? 1.290 -3.097 13.154 1.00 89.00 87 ILE A C 1
ATOM 706 O O . ILE A 1 87 ? 0.521 -2.743 14.056 1.00 89.00 87 ILE A O 1
ATOM 710 N N . ASN A 1 88 ? 1.805 -2.205 12.304 1.00 91.12 88 ASN A N 1
ATOM 711 C CA . ASN A 1 88 ? 1.463 -0.784 12.339 1.00 91.12 88 ASN A CA 1
ATOM 712 C C . ASN A 1 88 ? -0.016 -0.565 11.967 1.00 91.12 88 ASN A C 1
ATOM 714 O O . ASN A 1 88 ? -0.471 -1.004 10.909 1.00 91.12 88 ASN A O 1
ATOM 718 N N . ALA A 1 89 ? -0.745 0.203 12.782 1.00 90.44 89 ALA A N 1
ATOM 719 C CA . ALA A 1 89 ? -2.148 0.549 12.541 1.00 90.44 89 ALA A CA 1
ATOM 720 C C . ALA A 1 89 ? -2.393 1.164 11.151 1.00 90.44 89 ALA A C 1
ATOM 722 O O . ALA A 1 89 ? -3.415 0.896 10.518 1.00 90.44 89 ALA A O 1
ATOM 723 N N . LYS A 1 90 ? -1.444 1.962 10.640 1.00 91.81 90 LYS A N 1
ATOM 724 C CA . LYS A 1 90 ? -1.536 2.564 9.300 1.00 91.81 90 LYS A CA 1
ATOM 725 C C . LYS A 1 90 ? -1.507 1.509 8.190 1.00 91.81 90 LYS A C 1
ATOM 727 O O . LYS A 1 90 ? -2.192 1.684 7.183 1.00 91.81 90 LYS A O 1
ATOM 732 N N . ARG A 1 91 ? -0.735 0.426 8.362 1.00 90.19 91 ARG A N 1
ATOM 733 C CA . ARG A 1 91 ? -0.668 -0.683 7.393 1.00 90.19 91 ARG A CA 1
ATOM 734 C C . ARG A 1 91 ? -2.010 -1.410 7.337 1.00 90.19 91 ARG A C 1
ATOM 736 O O . ARG A 1 91 ? -2.551 -1.561 6.251 1.00 90.19 91 ARG A O 1
ATOM 743 N N . ILE A 1 92 ? -2.601 -1.713 8.494 1.00 90.06 92 ILE A N 1
ATOM 744 C CA . ILE A 1 92 ? -3.934 -2.338 8.589 1.00 90.06 92 ILE A CA 1
ATOM 745 C C . ILE A 1 92 ? -5.003 -1.464 7.932 1.00 90.06 92 ILE A C 1
ATOM 747 O O . ILE A 1 92 ? -5.795 -1.962 7.141 1.00 90.06 92 ILE A O 1
ATOM 751 N N . TYR A 1 93 ? -4.998 -0.152 8.192 1.00 90.62 93 TYR A N 1
ATOM 752 C CA . TYR A 1 93 ? -5.937 0.766 7.541 1.00 90.62 93 TYR A CA 1
ATOM 753 C C . TYR A 1 93 ? -5.819 0.729 6.010 1.00 90.62 93 TYR A C 1
ATOM 755 O O . TYR A 1 93 ? -6.838 0.677 5.324 1.00 90.62 93 TYR A O 1
ATOM 763 N N . ARG A 1 94 ? -4.592 0.734 5.467 1.00 90.44 94 ARG A N 1
ATOM 764 C CA . ARG A 1 94 ? -4.369 0.647 4.016 1.00 90.44 94 ARG A CA 1
ATOM 765 C C . ARG A 1 94 ? -4.909 -0.660 3.438 1.00 90.44 94 ARG A C 1
ATOM 767 O O . ARG A 1 94 ? -5.652 -0.599 2.465 1.00 90.44 94 ARG A O 1
ATOM 774 N N . ILE A 1 95 ? -4.580 -1.791 4.061 1.00 89.38 95 ILE A N 1
ATOM 775 C CA . ILE A 1 95 ? -5.009 -3.125 3.621 1.00 89.38 95 ILE A CA 1
ATOM 776 C C . ILE A 1 95 ? -6.536 -3.234 3.668 1.00 89.38 95 ILE A C 1
ATOM 778 O O . ILE A 1 95 ? -7.157 -3.591 2.670 1.00 89.38 95 ILE A O 1
ATOM 782 N N . MET A 1 96 ? -7.167 -2.846 4.780 1.00 89.31 96 MET A N 1
ATOM 783 C CA . MET A 1 96 ? -8.629 -2.877 4.905 1.00 89.31 96 MET A CA 1
ATOM 784 C C . MET A 1 96 ? -9.315 -1.941 3.908 1.00 89.31 96 MET A C 1
ATOM 786 O O . MET A 1 96 ? -10.355 -2.292 3.361 1.00 89.31 96 MET A O 1
ATOM 790 N N . ARG A 1 97 ? -8.737 -0.762 3.635 1.00 87.00 97 ARG A N 1
ATOM 791 C CA . ARG A 1 97 ? -9.273 0.171 2.634 1.00 87.00 97 ARG A CA 1
ATOM 792 C C . ARG A 1 97 ? -9.169 -0.389 1.215 1.00 87.00 97 ARG A C 1
ATOM 794 O O . ARG A 1 97 ? -10.101 -0.211 0.443 1.00 87.00 97 ARG A O 1
ATOM 801 N N . GLN A 1 98 ? -8.050 -1.026 0.869 1.00 87.00 98 GLN A N 1
ATOM 802 C CA . GLN A 1 98 ? -7.832 -1.623 -0.454 1.00 87.00 98 GLN A CA 1
ATOM 803 C C . GLN A 1 98 ? -8.749 -2.826 -0.706 1.00 87.00 98 GLN A C 1
ATOM 805 O O . GLN A 1 98 ? -9.197 -3.005 -1.830 1.00 87.00 98 GLN A O 1
ATOM 810 N N . ASN A 1 99 ? -9.074 -3.588 0.341 1.00 84.31 99 ASN A N 1
ATOM 811 C CA . ASN A 1 99 ? -9.950 -4.761 0.271 1.00 84.31 99 ASN A CA 1
ATOM 812 C C . ASN A 1 99 ? -11.427 -4.450 0.598 1.00 84.31 99 ASN A C 1
ATOM 814 O O . ASN A 1 99 ? -12.202 -5.367 0.838 1.00 84.31 99 ASN A O 1
ATOM 818 N N . ALA A 1 100 ? -11.817 -3.167 0.651 1.00 79.94 100 ALA A N 1
ATOM 819 C CA . ALA A 1 100 ? -13.180 -2.718 0.971 1.00 79.94 100 ALA A CA 1
ATOM 820 C C . ALA A 1 100 ? -13.768 -3.292 2.286 1.00 79.94 100 ALA A C 1
ATOM 822 O O . ALA A 1 100 ? -14.977 -3.414 2.438 1.00 79.94 100 ALA A O 1
ATOM 823 N N . LEU A 1 101 ? -12.913 -3.588 3.273 1.00 79.06 101 LEU A N 1
ATOM 824 C CA . LEU A 1 101 ? -13.288 -4.159 4.578 1.00 79.06 101 LEU A CA 1
ATOM 825 C C . LEU A 1 101 ? -13.627 -3.096 5.635 1.00 79.06 101 LEU A C 1
ATOM 827 O O . LEU A 1 101 ? -13.802 -3.403 6.814 1.00 79.06 101 LEU A O 1
ATOM 831 N N . LEU A 1 102 ? -13.627 -1.817 5.262 1.00 79.38 102 LEU A N 1
ATOM 832 C CA . LEU A 1 102 ? -14.008 -0.748 6.177 1.00 79.38 102 LEU A CA 1
ATOM 833 C C . LEU A 1 102 ? -15.529 -0.657 6.232 1.00 79.38 102 LEU A C 1
ATOM 835 O O . LEU A 1 102 ? -16.173 -0.597 5.191 1.00 79.38 102 LEU A O 1
ATOM 839 N N . LEU A 1 103 ? -16.077 -0.572 7.448 1.00 76.31 103 LEU A N 1
ATOM 840 C CA . LEU A 1 103 ? -17.494 -0.284 7.629 1.00 76.31 103 LEU A CA 1
ATOM 841 C C . LEU A 1 103 ? -17.847 0.982 6.857 1.00 76.31 103 LEU A C 1
ATOM 843 O O . LEU A 1 103 ? -17.209 2.029 7.037 1.00 76.31 103 LEU A O 1
ATOM 847 N N . GLU A 1 104 ? -18.888 0.883 6.038 1.00 67.12 104 GLU A N 1
ATOM 848 C CA . GLU A 1 104 ? -19.462 2.050 5.403 1.00 67.12 104 GLU A CA 1
ATOM 849 C C . GLU A 1 104 ? -19.854 3.039 6.493 1.00 67.12 104 GLU A C 1
ATOM 851 O O . GLU A 1 104 ? -20.631 2.753 7.412 1.00 67.12 104 GLU A O 1
ATOM 856 N N . ARG A 1 105 ? -19.275 4.236 6.414 1.00 60.62 105 ARG A N 1
ATOM 857 C CA . ARG A 1 105 ? -19.738 5.340 7.233 1.00 60.62 105 ARG A CA 1
ATOM 858 C C . ARG A 1 105 ? -21.147 5.649 6.750 1.00 60.62 105 ARG A C 1
ATOM 860 O O . ARG A 1 105 ? -21.302 6.304 5.722 1.00 60.62 105 ARG A O 1
ATOM 867 N N . LYS A 1 106 ? -22.153 5.209 7.510 1.00 56.31 106 LYS A N 1
ATOM 868 C CA . LYS A 1 106 ? -23.534 5.660 7.328 1.00 56.31 106 LYS A CA 1
ATOM 869 C C . LYS A 1 106 ? -23.490 7.190 7.204 1.00 56.31 106 LYS A C 1
ATOM 871 O O . LYS A 1 106 ? -22.892 7.824 8.087 1.00 56.31 106 LYS A O 1
ATOM 876 N N . PRO A 1 107 ? -24.016 7.790 6.118 1.00 53.34 107 PRO A N 1
ATOM 877 C CA . PRO A 1 107 ? -24.048 9.239 6.004 1.00 53.34 107 PRO A CA 1
ATOM 878 C C . PRO A 1 107 ? -24.707 9.763 7.273 1.00 53.34 107 PRO A C 1
ATOM 880 O O . PRO A 1 107 ? -25.727 9.223 7.710 1.00 53.34 107 PRO A O 1
ATOM 883 N N . ALA A 1 108 ? -24.057 10.732 7.925 1.00 59.59 108 ALA A N 1
ATOM 884 C CA . ALA A 1 108 ? -24.618 11.345 9.115 1.00 59.59 108 ALA A CA 1
ATOM 885 C C . ALA A 1 108 ? -26.021 11.806 8.731 1.00 59.59 108 ALA A C 1
ATOM 887 O O . ALA A 1 108 ? -26.162 12.616 7.814 1.00 59.59 108 ALA A O 1
ATOM 888 N N . VAL A 1 109 ? -27.041 11.225 9.368 1.00 63.47 109 VAL A N 1
ATOM 889 C CA . VAL A 1 109 ? -28.413 11.696 9.209 1.00 63.47 109 VAL A CA 1
ATOM 890 C C . VAL A 1 109 ? -28.335 13.194 9.477 1.00 63.47 109 VAL A C 1
ATOM 892 O O . VAL A 1 109 ? -27.834 13.562 10.547 1.00 63.47 109 VAL A O 1
ATOM 895 N N . PRO A 1 110 ? -28.696 14.058 8.509 1.00 69.94 110 PRO A N 1
ATOM 896 C CA . PRO A 1 110 ? -28.608 15.488 8.727 1.00 69.94 110 PRO A CA 1
ATOM 897 C C . PRO A 1 110 ? -29.373 15.786 10.018 1.00 69.94 110 PRO A C 1
ATOM 899 O O . PRO A 1 110 ? -30.508 15.313 10.149 1.00 69.94 110 PRO A O 1
ATOM 902 N N . PRO A 1 111 ? -28.762 16.479 11.000 1.00 63.81 111 PRO A N 1
ATOM 903 C CA . PRO A 1 111 ? -29.458 16.803 12.233 1.00 63.81 111 PRO A CA 1
ATOM 904 C C . PRO A 1 111 ? -30.750 17.504 11.830 1.00 63.81 111 PRO A C 1
ATOM 906 O O . PRO A 1 111 ? -30.725 18.491 11.089 1.00 63.81 111 PRO A O 1
ATOM 909 N N . SER A 1 112 ? -31.891 16.937 12.223 1.00 66.88 112 SER A N 1
ATOM 910 C CA . SER A 1 112 ? -33.179 17.502 11.850 1.00 66.88 112 SER A CA 1
ATOM 911 C C . SER A 1 112 ? -33.201 18.954 12.318 1.00 66.88 112 SER A C 1
ATOM 913 O O . SER A 1 112 ? -33.043 19.206 13.512 1.00 66.88 112 SER A O 1
ATOM 915 N N . LYS A 1 113 ? -33.446 19.906 11.410 1.00 55.25 113 LYS A N 1
ATOM 916 C CA . LYS A 1 113 ? -33.657 21.333 11.722 1.00 55.25 113 LYS A CA 1
ATOM 917 C C . LYS A 1 113 ? -34.952 21.585 12.509 1.00 55.25 113 LYS A C 1
ATOM 919 O O . LYS A 1 113 ? -35.509 22.677 12.461 1.00 55.25 113 LYS A O 1
ATOM 924 N N . ARG A 1 114 ? -35.477 20.587 13.223 1.00 59.53 114 ARG A N 1
ATOM 925 C CA . ARG A 1 114 ? -36.527 20.819 14.204 1.00 59.53 114 ARG A CA 1
ATOM 926 C C . ARG A 1 114 ? -35.849 21.463 15.402 1.00 59.53 114 ARG A C 1
ATOM 928 O O . ARG A 1 114 ? -35.400 20.780 16.321 1.00 59.53 114 ARG A O 1
ATOM 935 N N . ALA A 1 115 ? -35.756 22.789 15.357 1.00 57.19 115 ALA A N 1
ATOM 936 C CA . ALA A 1 115 ? -35.640 23.568 16.572 1.00 57.19 115 ALA A CA 1
ATOM 937 C C . ALA A 1 115 ? -36.794 23.112 17.467 1.00 57.19 115 ALA A C 1
ATOM 939 O O . ALA A 1 115 ? -37.967 23.315 17.156 1.00 57.19 115 ALA A O 1
ATOM 940 N N . HIS A 1 116 ? -36.471 22.395 18.534 1.00 61.75 116 HIS A N 1
ATOM 941 C CA . HIS A 1 116 ? -37.414 22.128 19.603 1.00 61.75 116 HIS A CA 1
ATOM 942 C C . HIS A 1 116 ? -37.517 23.430 20.391 1.00 61.75 116 HIS A C 1
ATOM 944 O O . HIS A 1 116 ? -36.980 23.569 21.483 1.00 61.75 116 HIS A O 1
ATOM 950 N N . THR A 1 117 ? -38.207 24.411 19.809 1.00 55.19 117 THR A N 1
ATOM 951 C CA . THR A 1 117 ? -38.614 25.637 20.497 1.00 55.19 117 THR A CA 1
ATOM 952 C C . THR A 1 117 ? -39.847 25.327 21.345 1.00 55.19 117 THR A C 1
ATOM 954 O O . THR A 1 117 ? -40.902 25.932 21.207 1.00 55.19 117 THR A O 1
ATOM 957 N N . GLY A 1 118 ? -39.734 24.308 22.194 1.00 61.00 118 GLY A N 1
ATOM 958 C CA . GLY A 1 118 ? -40.676 24.050 23.268 1.00 61.00 118 GLY A CA 1
ATOM 959 C C . GLY A 1 118 ? -40.091 24.669 24.521 1.00 61.00 118 GLY A C 1
ATOM 960 O O . GLY A 1 118 ? -39.233 24.067 25.161 1.00 61.00 118 GLY A O 1
ATOM 961 N N . ARG A 1 119 ? -40.513 25.887 24.865 1.00 55.31 119 ARG A N 1
ATOM 962 C CA . ARG A 1 119 ? -40.199 26.469 26.170 1.00 55.31 119 ARG A CA 1
ATOM 963 C C . ARG A 1 119 ? -40.988 25.671 27.207 1.00 55.31 119 ARG A C 1
ATOM 965 O O . ARG A 1 119 ? -42.180 25.893 27.384 1.00 55.31 119 ARG A O 1
ATOM 972 N N . VAL A 1 120 ? -40.345 24.688 27.830 1.00 53.53 120 VAL A N 1
ATOM 973 C CA . VAL A 1 120 ? -40.947 23.920 28.922 1.00 53.53 120 VAL A CA 1
ATOM 974 C C . VAL A 1 120 ? -40.975 24.837 30.142 1.00 53.53 120 VAL A C 1
ATOM 976 O O . VAL A 1 120 ? -39.937 25.113 30.740 1.00 53.53 120 VAL A O 1
ATOM 979 N N . ALA A 1 121 ? -42.150 25.362 30.480 1.00 56.62 121 ALA A N 1
ATOM 980 C CA . ALA A 1 121 ? -42.350 26.109 31.714 1.00 56.62 121 ALA A CA 1
ATOM 981 C C . ALA A 1 121 ? -42.335 25.124 32.893 1.00 56.62 121 ALA A C 1
ATOM 983 O O . ALA A 1 121 ? -43.368 24.576 33.266 1.00 56.62 121 ALA A O 1
ATOM 984 N N . VAL A 1 122 ? -41.153 24.859 33.452 1.00 54.84 122 VAL A N 1
ATOM 985 C CA . VAL A 1 122 ? -41.015 24.174 34.744 1.00 54.84 122 VAL A CA 1
ATOM 986 C C . VAL A 1 122 ? -40.754 25.242 35.799 1.00 54.84 122 VAL A C 1
ATOM 988 O O . VAL A 1 122 ? -39.920 26.120 35.586 1.00 54.84 122 VAL A O 1
ATOM 991 N N . LYS A 1 123 ? -41.492 25.193 36.914 1.00 61.25 123 LYS A N 1
ATOM 992 C CA . LYS A 1 123 ? -41.352 26.168 38.005 1.00 61.25 123 LYS A CA 1
ATOM 993 C C . LYS A 1 123 ? -39.981 26.093 38.699 1.00 61.25 123 LYS A C 1
ATOM 995 O O . LYS A 1 123 ? -39.536 27.117 39.195 1.00 61.25 123 LYS A O 1
ATOM 1000 N N . GLU A 1 124 ? -39.299 24.939 38.688 1.00 57.09 124 GLU A N 1
ATOM 1001 C CA . GLU A 1 124 ? -37.992 24.721 39.336 1.00 57.09 124 GLU A CA 1
ATOM 1002 C C . GLU A 1 124 ? -37.118 23.694 38.581 1.00 57.09 124 GLU A C 1
ATOM 1004 O O . GLU A 1 124 ? -37.613 22.836 37.849 1.00 57.09 124 GLU A O 1
ATOM 1009 N N . SER A 1 125 ? -35.796 23.783 38.753 1.00 48.69 125 SER A N 1
ATOM 1010 C CA . SER A 1 125 ? -34.801 22.913 38.104 1.00 48.69 125 SER A CA 1
ATOM 1011 C C . SER A 1 125 ? -34.857 21.461 38.630 1.00 48.69 125 SER A C 1
ATOM 1013 O O . SER A 1 125 ? -35.157 21.245 39.797 1.00 48.69 125 SER A O 1
ATOM 1015 N N . ASN A 1 126 ? -34.522 20.465 37.793 1.00 57.78 126 ASN A N 1
ATOM 1016 C CA . ASN A 1 126 ? -34.385 19.021 38.114 1.00 57.78 126 ASN A CA 1
ATOM 1017 C C . ASN A 1 126 ? -35.646 18.144 38.292 1.00 57.78 126 ASN A C 1
ATOM 1019 O O . ASN A 1 126 ? -35.533 17.007 38.743 1.00 57.78 126 ASN A O 1
ATOM 1023 N N . GLN A 1 127 ? -36.838 18.563 37.864 1.00 58.88 127 GLN A N 1
ATOM 1024 C CA . GLN A 1 127 ? -38.049 17.739 38.062 1.00 58.88 127 GLN A CA 1
ATOM 1025 C C . GLN A 1 127 ? -38.278 16.605 37.039 1.00 58.88 127 GLN A C 1
ATOM 1027 O O . GLN A 1 127 ? -39.258 15.870 37.151 1.00 58.88 127 GLN A O 1
ATOM 1032 N N . ARG A 1 128 ? -37.408 16.413 36.035 1.00 51.25 128 ARG A N 1
ATOM 1033 C CA . ARG A 1 128 ? -37.587 15.327 35.054 1.00 51.25 128 ARG A CA 1
ATOM 1034 C C . ARG A 1 128 ? -36.275 14.649 34.669 1.00 51.25 128 ARG A C 1
ATOM 1036 O O . ARG A 1 128 ? -35.619 15.050 33.714 1.00 51.25 128 ARG A O 1
ATOM 1043 N N . CYS A 1 129 ? -35.957 13.555 35.354 1.00 49.66 129 CYS A N 1
ATOM 1044 C CA . CYS A 1 129 ? -35.051 12.530 34.841 1.00 49.66 129 CYS A CA 1
ATOM 1045 C C . CYS A 1 129 ? -35.886 11.462 34.123 1.00 49.66 129 CYS A C 1
ATOM 1047 O O . CYS A 1 129 ? -36.721 10.807 34.742 1.00 49.66 129 CYS A O 1
ATOM 1049 N N . ALA A 1 130 ? -35.688 11.286 32.816 1.00 48.25 130 ALA A N 1
ATOM 1050 C CA . ALA A 1 130 ? -36.234 10.135 32.105 1.00 48.25 130 ALA A CA 1
ATOM 1051 C C . ALA A 1 130 ? -35.264 8.957 32.272 1.00 48.25 130 ALA A C 1
ATOM 1053 O O . ALA A 1 130 ? -34.185 8.942 31.685 1.00 48.25 130 ALA A O 1
ATOM 1054 N N . LEU A 1 131 ? -35.647 7.991 33.105 1.00 41.62 131 LEU A N 1
ATOM 1055 C CA . LEU A 1 131 ? -34.942 6.725 33.280 1.00 41.62 131 LEU A CA 1
ATOM 1056 C C . LEU A 1 131 ? -35.308 5.789 32.117 1.00 41.62 131 LEU A C 1
ATOM 1058 O O . LEU A 1 131 ? -36.425 5.281 32.064 1.00 41.62 131 LEU A O 1
ATOM 1062 N N . THR A 1 132 ? -34.385 5.535 31.188 1.00 51.69 132 THR A N 1
ATOM 1063 C CA . THR A 1 132 ? -34.431 4.310 30.371 1.00 51.69 132 THR A CA 1
ATOM 1064 C C . THR A 1 132 ? -33.668 3.228 31.124 1.00 51.69 132 THR A C 1
ATOM 1066 O O . THR A 1 132 ? -32.511 3.428 31.485 1.00 51.69 132 THR A O 1
ATOM 1069 N N . GLY A 1 133 ? -34.361 2.133 31.430 1.00 49.88 133 GLY A N 1
ATOM 1070 C CA . GLY A 1 133 ? -33.992 1.165 32.456 1.00 49.88 133 GLY A CA 1
ATOM 1071 C C . GLY A 1 133 ? -32.622 0.508 32.304 1.00 49.88 133 GLY A C 1
ATOM 1072 O O . GLY A 1 133 ? -32.323 -0.126 31.301 1.00 49.88 133 GLY A O 1
ATOM 1073 N N . SER A 1 134 ? -31.857 0.579 33.386 1.00 36.31 134 SER A N 1
ATOM 1074 C CA . SER A 1 134 ? -31.225 -0.573 34.028 1.00 36.31 134 SER A CA 1
ATOM 1075 C C . SER A 1 134 ? -30.755 -0.103 35.400 1.00 36.31 134 SER A C 1
ATOM 1077 O O . SER A 1 134 ? -30.008 0.870 35.505 1.00 36.31 134 SER A O 1
ATOM 1079 N N . SER A 1 135 ? -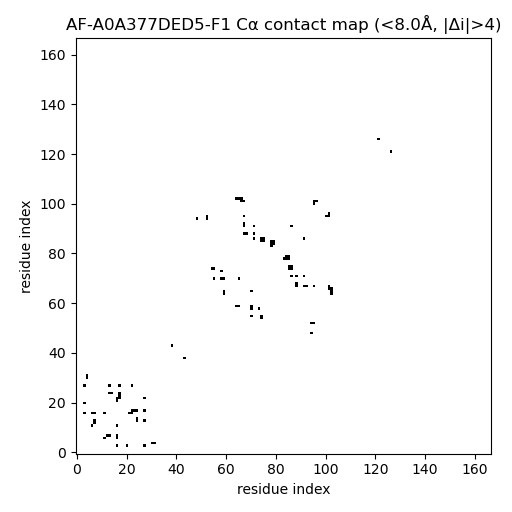31.258 -0.743 36.447 1.00 42.59 135 SER A N 1
ATOM 1080 C CA . SER A 1 135 ? -30.968 -0.444 37.843 1.00 42.59 135 SER A CA 1
ATOM 1081 C C . SER A 1 135 ? -29.464 -0.408 38.116 1.00 42.59 135 SER A C 1
ATOM 1083 O O . SER A 1 135 ? -28.787 -1.403 37.878 1.00 42.59 135 SER A O 1
ATOM 1085 N N . SER A 1 136 ? -28.966 0.726 38.617 1.00 34.34 136 SER A N 1
ATOM 1086 C CA . SER A 1 136 ? -27.864 0.860 39.589 1.00 34.34 136 SER A CA 1
ATOM 1087 C C . SER A 1 136 ? -27.506 2.341 39.721 1.00 34.34 136 SER A C 1
ATOM 1089 O O . SER A 1 136 ? -26.832 2.912 38.867 1.00 34.34 136 SER A O 1
ATOM 1091 N N . ALA A 1 137 ? -27.989 2.982 40.784 1.00 36.72 137 ALA A N 1
ATOM 1092 C CA . ALA A 1 137 ? -27.571 4.328 41.146 1.00 36.72 137 ALA A CA 1
ATOM 1093 C C . ALA A 1 137 ? -26.241 4.264 41.910 1.00 36.72 137 ALA A C 1
ATOM 1095 O O . ALA A 1 137 ? -26.169 3.641 42.964 1.00 36.72 137 ALA A O 1
ATOM 1096 N N . VAL A 1 138 ? -25.215 4.951 41.406 1.00 37.31 138 VAL A N 1
ATOM 1097 C CA . VAL A 1 138 ? -24.088 5.433 42.215 1.00 37.31 138 VAL A CA 1
ATOM 1098 C C . VAL A 1 138 ? -23.830 6.874 41.789 1.00 37.31 138 VAL A C 1
ATOM 1100 O O . VAL A 1 138 ? -23.280 7.135 40.721 1.00 37.31 138 VAL A O 1
ATOM 1103 N N . ILE A 1 139 ? -24.280 7.819 42.611 1.00 41.97 139 ILE A N 1
ATOM 1104 C CA . ILE A 1 139 ? -23.928 9.233 42.487 1.00 41.97 139 ILE A CA 1
ATOM 1105 C C . ILE A 1 139 ? -22.588 9.397 43.206 1.00 41.97 139 ILE A C 1
ATOM 1107 O O . ILE A 1 139 ? -22.499 9.155 44.405 1.00 41.97 139 ILE A O 1
ATOM 1111 N N . THR A 1 140 ? -21.540 9.785 42.478 1.00 36.62 140 THR A N 1
ATOM 1112 C CA . THR A 1 140 ? -20.336 10.355 43.097 1.00 36.62 140 THR A CA 1
ATOM 1113 C C . THR A 1 140 ? -20.366 11.854 42.846 1.00 36.62 140 THR A C 1
ATOM 1115 O O . THR A 1 140 ? -20.307 12.302 41.701 1.00 36.62 140 THR A O 1
ATOM 1118 N N . GLU A 1 141 ? -20.511 12.636 43.914 1.00 39.38 141 GLU A N 1
ATOM 1119 C CA . GLU A 1 141 ? -20.265 14.072 43.864 1.00 39.38 141 GLU A CA 1
ATOM 1120 C C . GLU A 1 141 ? -18.769 14.301 43.618 1.00 39.38 141 GLU A C 1
ATOM 1122 O O . GLU A 1 141 ? -17.912 13.800 44.347 1.00 39.38 141 GLU A O 1
ATOM 1127 N N . LYS A 1 142 ? -18.439 15.072 42.583 1.00 36.88 142 LYS A N 1
ATOM 1128 C CA . LYS A 1 142 ? -17.137 15.731 42.473 1.00 36.88 142 LYS A CA 1
ATOM 1129 C C . LYS A 1 142 ? -17.379 17.224 42.497 1.00 36.88 142 LYS A C 1
ATOM 1131 O O . LYS A 1 142 ? -17.684 17.822 41.468 1.00 36.88 142 LYS A O 1
ATOM 1136 N N . ASN A 1 143 ? -17.237 17.802 43.684 1.00 32.81 143 ASN A N 1
ATOM 1137 C CA . ASN A 1 143 ? -17.134 19.240 43.822 1.00 32.81 143 ASN A CA 1
ATOM 1138 C C . ASN A 1 143 ? -15.758 19.669 43.288 1.00 32.81 143 ASN A C 1
ATOM 1140 O O . ASN A 1 143 ? -14.719 19.145 43.697 1.00 32.81 143 ASN A O 1
ATOM 1144 N N . CYS A 1 144 ? -15.772 20.541 42.287 1.00 37.44 144 CYS A N 1
ATOM 1145 C CA . CYS A 1 144 ? -14.591 21.016 41.589 1.00 37.44 144 CYS A CA 1
ATOM 1146 C C . CYS A 1 144 ? -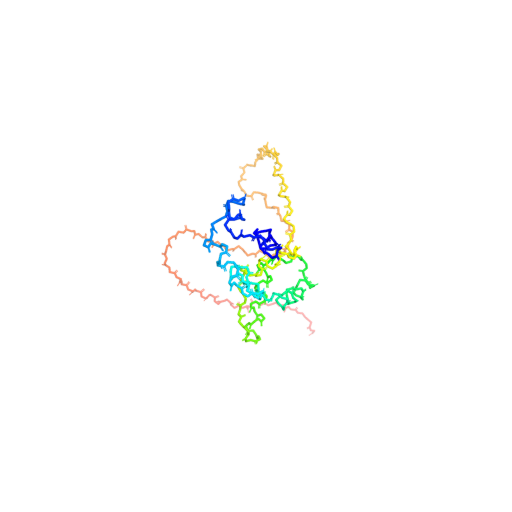14.116 22.301 42.255 1.00 37.44 144 CYS A C 1
ATOM 1148 O O . CYS A 1 144 ? -14.470 23.383 41.806 1.00 37.44 144 CYS A O 1
ATOM 1150 N N . GLU A 1 145 ? -13.274 22.188 43.278 1.00 35.00 145 GLU A N 1
ATOM 1151 C CA . GLU A 1 145 ? -12.417 23.306 43.657 1.00 35.00 145 GLU A CA 1
ATOM 1152 C C . GLU A 1 145 ? -11.131 22.815 44.328 1.00 35.00 145 GLU A C 1
ATOM 1154 O O . GLU A 1 145 ? -11.133 22.207 45.391 1.00 35.00 145 GLU A O 1
ATOM 1159 N N . SER A 1 146 ? -10.023 23.145 43.666 1.00 31.33 146 SER A N 1
ATOM 1160 C CA . SER A 1 146 ? -8.675 23.255 44.222 1.00 31.33 146 SER A CA 1
ATOM 1161 C C . SER A 1 146 ? -7.854 21.976 44.467 1.00 31.33 146 SER A C 1
ATOM 1163 O O . SER A 1 146 ? -8.189 21.047 45.191 1.00 31.33 146 SER A O 1
ATOM 1165 N N . ARG A 1 147 ? -6.688 21.998 43.812 1.00 43.69 147 ARG A N 1
ATOM 1166 C CA . ARG A 1 147 ? -5.512 21.131 43.925 1.00 43.69 147 ARG A CA 1
ATOM 1167 C C . ARG A 1 147 ? -5.208 20.624 45.350 1.00 43.69 147 ARG A C 1
ATOM 1169 O O . ARG A 1 147 ? -5.134 21.406 46.288 1.00 43.69 147 ARG A O 1
ATOM 1176 N N . SER A 1 148 ? -4.795 19.351 45.398 1.00 39.28 148 SER A N 1
ATOM 1177 C CA . SER A 1 148 ? -3.850 18.766 46.370 1.00 39.28 148 SER A CA 1
ATOM 1178 C C . SER A 1 148 ? -4.388 18.332 47.743 1.00 39.28 148 SER A C 1
ATOM 1180 O O . SER A 1 148 ? -4.211 19.048 48.720 1.00 39.28 148 SER A O 1
ATOM 1182 N N . ARG A 1 149 ? -4.891 17.089 47.845 1.00 37.22 149 ARG A N 1
ATOM 1183 C CA . ARG A 1 149 ? -4.563 16.080 48.891 1.00 37.22 149 ARG A CA 1
ATOM 1184 C C . ARG A 1 149 ? -5.558 14.918 48.826 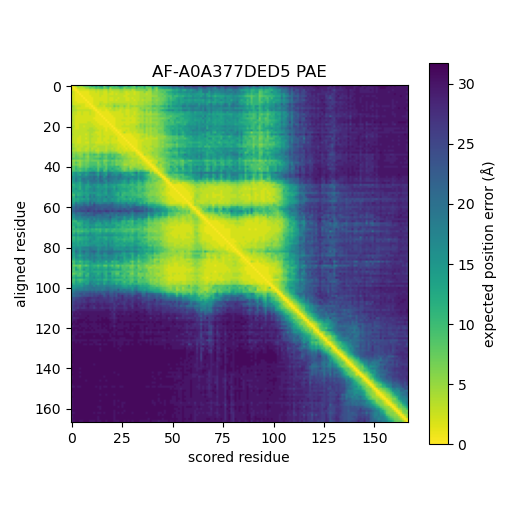1.00 37.22 149 ARG A C 1
ATOM 1186 O O . ARG A 1 149 ? -6.754 15.122 48.971 1.00 37.22 149 ARG A O 1
ATOM 1193 N N . TRP A 1 150 ? -5.061 13.697 48.645 1.00 34.88 150 TRP A N 1
ATOM 1194 C CA . TRP A 1 150 ? -5.853 12.486 48.865 1.00 34.88 150 TRP A CA 1
ATOM 1195 C C . TRP A 1 150 ? -5.677 12.066 50.322 1.00 34.88 150 TRP A C 1
ATOM 1197 O O . TRP A 1 150 ? -4.569 11.719 50.725 1.00 34.88 150 TRP A O 1
ATOM 1207 N N . THR A 1 151 ? -6.746 12.093 51.111 1.00 41.00 151 THR A N 1
ATOM 1208 C CA . THR A 1 151 ? -6.793 11.420 52.415 1.00 41.00 151 THR A CA 1
ATOM 1209 C C . THR A 1 151 ? -7.800 10.286 52.320 1.00 41.00 151 THR A C 1
ATOM 1211 O O . THR A 1 151 ? -8.994 10.526 52.157 1.00 41.00 151 THR A O 1
ATOM 1214 N N . ALA A 1 152 ? -7.311 9.049 52.381 1.00 37.50 152 ALA A N 1
ATOM 1215 C CA . ALA A 1 152 ? -8.150 7.869 52.516 1.00 37.50 152 ALA A CA 1
ATOM 1216 C C . ALA A 1 152 ? -8.657 7.798 53.961 1.00 37.50 152 ALA A C 1
ATOM 1218 O O . ALA A 1 152 ? -7.856 7.701 54.888 1.00 37.50 152 ALA A O 1
ATOM 1219 N N . VAL A 1 153 ? -9.974 7.859 54.153 1.00 40.94 153 VAL A N 1
ATOM 1220 C CA . VAL A 1 153 ? -10.607 7.540 55.436 1.00 40.94 153 VAL A CA 1
ATOM 1221 C C . VAL A 1 153 ? -11.432 6.282 55.222 1.00 40.94 153 VAL A C 1
ATOM 1223 O O . VAL A 1 153 ? -12.466 6.306 54.558 1.00 40.94 153 VAL A O 1
ATOM 1226 N N . THR A 1 154 ? -10.945 5.168 55.756 1.00 47.00 154 THR A N 1
ATOM 1227 C CA . THR A 1 154 ? -11.688 3.910 55.818 1.00 47.00 154 THR A CA 1
ATOM 1228 C C . THR A 1 154 ? -12.552 3.953 57.074 1.00 47.00 154 THR A C 1
ATOM 1230 O O . THR A 1 154 ? -12.021 3.855 58.178 1.00 47.00 154 THR A O 1
ATOM 1233 N N . VAL A 1 155 ? -13.869 4.120 56.929 1.00 47.09 155 VAL A N 1
ATOM 1234 C CA . VAL A 1 155 ? -14.805 3.973 58.055 1.00 47.09 155 VAL A CA 1
ATOM 1235 C C . VAL A 1 155 ? -15.366 2.556 58.030 1.00 47.09 155 VAL A C 1
ATOM 1237 O O . VAL A 1 155 ? -16.068 2.160 57.104 1.00 47.09 155 VAL A O 1
ATOM 1240 N N . PHE A 1 156 ? -15.002 1.794 59.054 1.00 43.22 156 PHE A N 1
ATOM 1241 C CA . PHE A 1 156 ? -15.516 0.464 59.356 1.00 43.22 156 PHE A CA 1
ATOM 1242 C C . PHE A 1 156 ? -16.859 0.631 60.086 1.00 43.22 156 PHE A C 1
ATOM 1244 O O . PHE A 1 156 ? -16.896 1.305 61.115 1.00 43.22 156 PHE A O 1
ATOM 1251 N N . LEU A 1 157 ? -17.949 0.039 59.586 1.00 44.16 157 LEU A N 1
ATOM 1252 C CA . LEU A 1 157 ? -19.207 -0.078 60.338 1.00 44.16 157 LEU A CA 1
ATOM 1253 C C . LEU A 1 157 ? -19.579 -1.564 60.528 1.00 44.16 157 LEU A C 1
ATOM 1255 O O . LEU A 1 157 ? -19.541 -2.313 59.550 1.00 44.16 157 LEU A O 1
ATOM 1259 N N . PRO A 1 158 ? -19.928 -2.001 61.755 1.00 45.41 158 PRO A N 1
ATOM 1260 C CA . PRO A 1 158 ? -20.263 -3.392 62.067 1.00 45.41 158 PRO A CA 1
ATOM 1261 C C . PRO A 1 158 ? -21.749 -3.716 61.804 1.00 45.41 158 PRO A C 1
ATOM 1263 O O . PRO A 1 158 ? -22.591 -2.831 61.964 1.00 45.41 158 PRO A O 1
ATOM 1266 N N . PRO A 1 159 ? -22.111 -4.977 61.483 1.00 49.03 159 PRO A N 1
ATOM 1267 C CA . PRO A 1 159 ? -23.503 -5.406 61.431 1.00 49.03 159 PRO A CA 1
ATOM 1268 C C . PRO A 1 159 ? -23.938 -6.114 62.729 1.00 49.03 159 PRO A C 1
ATOM 1270 O O . PRO A 1 159 ? -23.446 -7.182 63.080 1.00 49.03 159 PRO A O 1
ATOM 1273 N N . TYR A 1 160 ? -24.928 -5.531 63.395 1.00 42.06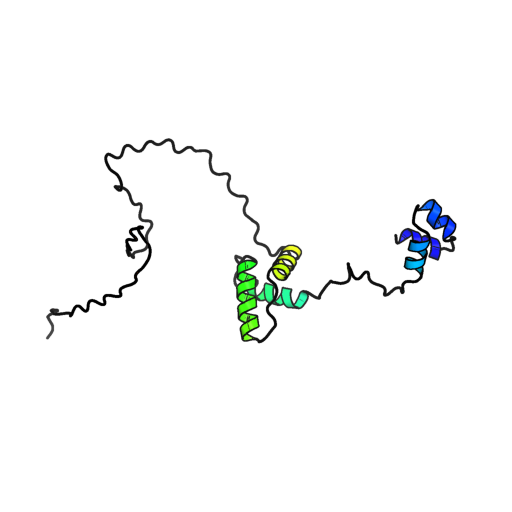 160 TYR A N 1
ATOM 1274 C CA . TYR A 1 160 ? -25.874 -6.163 64.322 1.00 42.06 160 TYR A CA 1
ATOM 1275 C C . TYR A 1 160 ? -27.256 -5.642 63.869 1.00 42.06 160 TYR A C 1
ATOM 1277 O O . TYR A 1 160 ? -27.358 -4.462 63.557 1.00 42.06 160 TYR A O 1
ATOM 1285 N N . PHE A 1 161 ? -28.365 -6.372 63.763 1.00 39.22 161 PHE A N 1
ATOM 1286 C CA . PHE A 1 161 ? -28.760 -7.728 64.139 1.00 39.22 161 PHE A CA 1
ATOM 1287 C C . PHE A 1 161 ? -30.084 -8.041 63.383 1.00 39.22 161 PHE A C 1
ATOM 1289 O O . PHE A 1 161 ? -30.718 -7.131 62.857 1.00 39.22 161 PHE A O 1
ATOM 1296 N N . GLN A 1 162 ? -30.525 -9.303 63.462 1.00 37.94 162 GLN A N 1
ATOM 1297 C CA . GLN A 1 162 ? -31.903 -9.822 63.314 1.00 37.94 162 GLN A CA 1
ATOM 1298 C C . GLN A 1 162 ? -32.422 -10.225 61.920 1.00 37.94 162 GLN A C 1
ATOM 1300 O O . GLN A 1 162 ? -33.041 -9.456 61.193 1.00 37.94 162 GLN A O 1
ATOM 1305 N N . THR A 1 163 ? -32.358 -11.535 61.663 1.00 39.28 163 THR A N 1
ATOM 1306 C CA . THR A 1 163 ? -33.525 -12.287 61.177 1.00 39.28 163 THR A CA 1
ATOM 1307 C C . THR A 1 163 ? -33.821 -13.391 62.187 1.00 39.28 163 THR A C 1
ATOM 1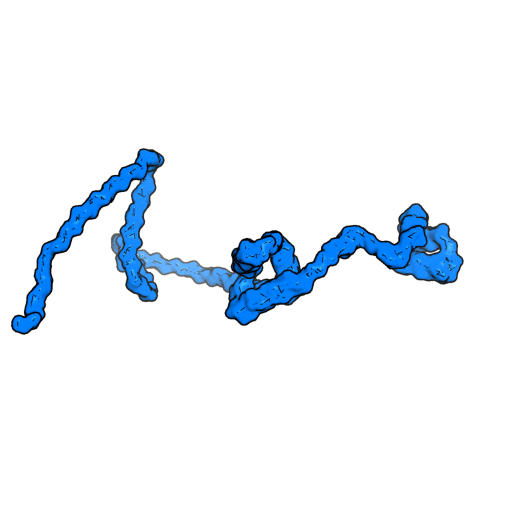309 O O . THR A 1 163 ? -32.906 -14.002 62.736 1.00 3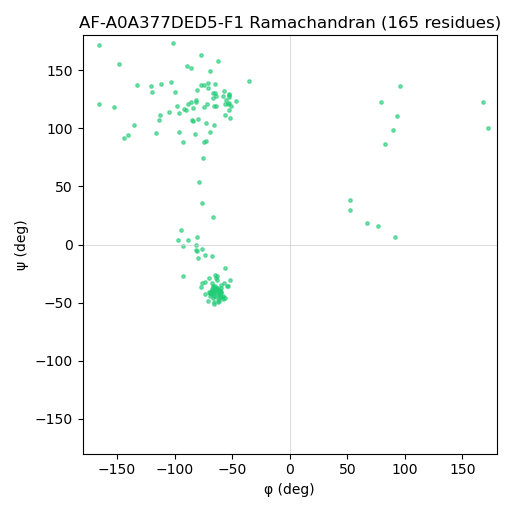9.28 163 THR A O 1
ATOM 1312 N N . GLY A 1 164 ? -35.100 -13.565 62.503 1.00 37.84 164 GLY A N 1
ATOM 1313 C CA . GLY A 1 164 ? -35.594 -14.693 63.274 1.00 37.84 164 GLY A CA 1
ATOM 1314 C C . GLY A 1 164 ? -36.234 -15.756 62.381 1.00 37.84 164 GLY A C 1
ATOM 1315 O O . GLY A 1 164 ? -36.523 -15.508 61.211 1.00 37.84 164 GLY A O 1
ATOM 1316 N N . VAL A 1 165 ? -36.567 -16.855 63.064 1.00 37.69 165 VAL A N 1
ATOM 1317 C CA . VAL A 1 165 ? -37.536 -17.929 62.770 1.00 37.69 165 VAL A CA 1
ATOM 1318 C C . VAL A 1 165 ? -37.000 -19.205 62.091 1.00 37.69 165 VAL A C 1
ATOM 1320 O O . VAL A 1 165 ? -36.302 -19.150 61.084 1.00 37.69 165 VAL A O 1
ATOM 1323 N N . VAL A 1 166 ? -37.500 -20.331 62.639 1.00 35.66 166 VAL A N 1
ATOM 1324 C CA . VAL A 1 166 ? -37.516 -21.747 62.194 1.00 35.66 166 VAL A CA 1
ATOM 1325 C C . VAL A 1 166 ? -36.326 -22.562 62.748 1.00 35.66 166 VAL A C 1
ATOM 1327 O O . VAL A 1 166 ? -35.196 -22.313 62.356 1.00 35.66 166 VAL A O 1
ATOM 1330 N N . SER A 1 167 ? -36.447 -23.530 63.671 1.00 36.59 167 SER A N 1
ATOM 1331 C CA . SER A 1 167 ? -37.560 -24.354 64.196 1.00 36.59 167 SER A CA 1
ATOM 1332 C C . SER A 1 167 ? -37.422 -24.583 65.703 1.00 36.59 167 SER A C 1
ATOM 1334 O O . SER A 1 167 ? -36.286 -24.434 66.204 1.00 36.59 167 SER A O 1
#

Radius of gyration: 34.52 Å; Cα contacts (8 Å, |Δi|>4): 61; chains: 1; bounding box: 63×51×99 Å

InterPro domains:
  IPR025948 HTH-like domain [PF13276] (63-103)

Foldseek 3Di:
DVVLVVVVVVVDDLVVSCVVVVNDSVVVVVVVPDDPPDDDPVVPPPDPCPVVVVLLCVVCVVPLPDALVVSLVVQQVVCVVVVHDRDDSVSSVVSCVVVVSGPPPDPPPPPPPPPPPPPPPDVDPDPDDDDPDDDDDDDDDDDDDDDDDDDDDDDDDDDDDDDDDDD

Mean predicted aligned error: 19.17 Å

Secondary structure (DSSP, 8-state):
-HHHHHHHHTT--HHHHHHHHT--HHHHHHHHTS-TT---TTT------HHHHHHHHHHHHH-TT--HHHHHHHHHHHHHHHTPPPPPHHHHHHHHHHTT-SPP-PPPPPPP----------SSTT------S----------------------------------